Protein AF-A0A4P9WXR1-F1 (afdb_monomer_lite)

pLDDT: mean 88.18, std 14.34, range [40.38, 97.69]

Sequence (88 aa):
MSDIPERIQLTTAPFDARFPNCNQTKNCWQNYVDYHKCIDDKGEEYKPCQQFKKVFTTLCPMKWVEDWDEQRENGVFVPLMARKDSSH

Secondary structure (DSSP, 8-state):
------------PPP-TTS-SS--HHHHHHHHHHHHHHHHHH-TT-HHHHHHHHHHHHHS-HHHHHHHHHHHHTT--GGGS--S----

Radius of gyration: 16.56 Å; chains: 1; bounding box: 40×34×50 Å

Structure (mmCIF, N/CA/C/O backbone):
data_AF-A0A4P9WXR1-F1
#
_entry.id   AF-A0A4P9WXR1-F1
#
loop_
_atom_site.group_PDB
_atom_site.id
_atom_site.type_symbol
_atom_site.label_atom_id
_atom_site.label_alt_id
_atom_site.label_comp_id
_atom_site.label_asym_id
_atom_site.label_entity_id
_atom_site.label_seq_id
_atom_site.pdbx_PDB_ins_code
_atom_site.Cartn_x
_atom_site.Cartn_y
_atom_site.Cartn_z
_atom_site.occupancy
_atom_site.B_iso_or_equiv
_atom_site.auth_seq_id
_atom_site.auth_comp_id
_atom_site.auth_asym_id
_atom_site.auth_atom_id
_atom_site.pdbx_PDB_model_num
ATOM 1 N N . MET A 1 1 ? 7.008 19.196 37.676 1.00 47.81 1 MET A N 1
ATOM 2 C CA . MET A 1 1 ? 6.992 19.231 36.201 1.00 47.81 1 MET A CA 1
ATOM 3 C C . MET A 1 1 ? 7.981 18.178 35.750 1.00 47.81 1 MET A C 1
ATOM 5 O O . MET A 1 1 ? 9.174 18.369 35.926 1.00 47.81 1 MET A O 1
ATOM 9 N N . SER A 1 2 ? 7.488 17.002 35.383 1.00 52.03 2 SER A N 1
ATOM 10 C CA . SER A 1 2 ? 8.311 15.839 35.050 1.00 52.03 2 SER A CA 1
ATOM 11 C C . SER A 1 2 ? 8.236 15.611 33.545 1.00 52.03 2 SER A C 1
ATOM 13 O O . SER A 1 2 ? 7.418 14.821 33.085 1.00 52.03 2 SER A O 1
ATOM 15 N N . ASP A 1 3 ? 9.068 16.337 32.800 1.00 64.19 3 ASP A N 1
ATOM 16 C CA . ASP A 1 3 ? 9.291 16.119 31.371 1.00 64.19 3 ASP A CA 1
ATOM 17 C C . ASP A 1 3 ? 10.288 14.970 31.193 1.00 64.19 3 ASP A C 1
ATOM 19 O O . ASP A 1 3 ? 11.500 15.160 31.100 1.00 64.19 3 ASP A O 1
ATOM 23 N N . ILE A 1 4 ? 9.770 13.742 31.198 1.00 71.31 4 ILE A N 1
ATOM 24 C CA . ILE A 1 4 ? 10.471 12.608 30.595 1.00 71.31 4 ILE A CA 1
ATOM 25 C C . ILE A 1 4 ? 10.070 12.645 29.119 1.00 71.31 4 ILE A C 1
ATOM 27 O O . ILE A 1 4 ? 8.879 12.486 28.847 1.00 71.31 4 ILE A O 1
ATOM 31 N N . PRO A 1 5 ? 10.993 12.859 28.164 1.00 66.38 5 PRO A N 1
ATOM 32 C CA . PRO A 1 5 ? 10.643 12.766 26.756 1.00 66.38 5 PRO A CA 1
ATOM 33 C C . PRO A 1 5 ? 10.097 11.361 26.499 1.00 66.38 5 PRO A C 1
ATOM 35 O O . PRO A 1 5 ? 10.757 10.357 26.786 1.00 66.38 5 PRO A O 1
ATOM 38 N N . GLU A 1 6 ? 8.853 11.308 26.030 1.00 72.94 6 GLU A N 1
ATOM 39 C CA . GLU A 1 6 ? 8.173 10.094 25.599 1.00 72.94 6 GLU A CA 1
ATOM 40 C C . GLU A 1 6 ? 9.140 9.280 24.725 1.00 72.94 6 GLU A C 1
ATOM 42 O O . GLU A 1 6 ? 9.702 9.791 23.753 1.00 72.94 6 GLU A O 1
ATOM 47 N N . ARG A 1 7 ? 9.443 8.038 25.127 1.00 79.81 7 ARG A N 1
ATOM 48 C CA . ARG A 1 7 ? 10.426 7.211 24.413 1.00 79.81 7 ARG A CA 1
ATOM 49 C C . ARG A 1 7 ? 9.940 7.017 22.979 1.00 79.81 7 ARG A C 1
ATOM 51 O O . ARG A 1 7 ? 8.925 6.360 22.769 1.00 79.81 7 ARG A O 1
ATOM 58 N N . ILE A 1 8 ? 10.686 7.530 22.004 1.00 84.31 8 ILE A N 1
ATOM 59 C CA . ILE A 1 8 ? 10.398 7.322 20.582 1.00 84.31 8 ILE A CA 1
ATOM 60 C C . ILE A 1 8 ? 10.446 5.815 20.300 1.00 84.31 8 ILE A C 1
ATOM 62 O O . ILE A 1 8 ? 11.517 5.204 20.305 1.00 84.31 8 ILE A O 1
ATOM 66 N N . GLN A 1 9 ? 9.285 5.199 20.072 1.00 85.19 9 GLN A N 1
ATOM 67 C CA . GLN A 1 9 ? 9.206 3.789 19.711 1.00 85.19 9 GLN A CA 1
ATOM 68 C C . GLN A 1 9 ? 9.428 3.640 18.203 1.00 85.19 9 GLN A C 1
ATOM 70 O O . GLN A 1 9 ? 8.522 3.846 17.394 1.00 85.19 9 GLN A O 1
ATOM 75 N N . LEU A 1 10 ? 10.647 3.263 17.819 1.00 89.25 10 LEU A N 1
ATOM 76 C CA . LEU A 1 10 ? 10.983 2.968 16.428 1.00 89.25 10 LEU A CA 1
ATOM 77 C C . LEU A 1 10 ? 10.276 1.675 16.002 1.00 89.25 10 LEU A C 1
ATOM 79 O O . LEU A 1 10 ? 10.618 0.585 16.457 1.00 89.25 10 LEU A O 1
ATOM 83 N N . THR A 1 11 ? 9.266 1.798 15.143 1.00 90.75 11 THR A N 1
ATOM 84 C CA . THR A 1 11 ? 8.531 0.657 14.584 1.00 90.75 11 THR A CA 1
ATOM 85 C C . THR A 1 11 ? 8.463 0.763 13.065 1.00 90.75 11 THR A C 1
ATOM 87 O O . THR A 1 11 ? 8.407 1.859 12.519 1.00 90.75 11 THR A O 1
ATOM 90 N N . THR A 1 12 ? 8.460 -0.384 12.386 1.00 93.75 12 THR A N 1
ATOM 91 C CA . THR A 1 12 ? 8.405 -0.501 10.919 1.00 93.75 12 THR A CA 1
ATOM 92 C C . THR A 1 12 ? 7.393 -1.581 10.513 1.00 93.75 12 THR A C 1
ATOM 94 O O . THR A 1 12 ? 6.734 -2.167 11.380 1.00 93.75 12 THR A O 1
ATOM 97 N N . ALA A 1 13 ? 7.228 -1.825 9.213 1.00 94.12 13 ALA A N 1
ATOM 98 C CA . ALA A 1 13 ? 6.410 -2.918 8.699 1.00 94.12 13 ALA A CA 1
ATOM 99 C C . ALA A 1 13 ? 6.952 -4.282 9.191 1.00 94.12 13 ALA A C 1
ATOM 101 O O . ALA A 1 13 ? 8.160 -4.519 9.113 1.00 94.12 13 ALA A O 1
ATOM 102 N N . PRO A 1 14 ? 6.098 -5.181 9.715 1.00 94.75 14 PRO A N 1
ATOM 103 C CA . PRO A 1 14 ? 6.528 -6.512 10.131 1.00 94.75 14 PRO A CA 1
ATOM 104 C C . PRO A 1 14 ? 6.825 -7.405 8.918 1.00 94.75 14 PRO A C 1
ATOM 106 O O . PRO A 1 14 ? 6.401 -7.123 7.797 1.00 94.75 14 PRO A O 1
ATOM 109 N N . PHE A 1 15 ? 7.515 -8.522 9.154 1.00 95.62 15 PHE A N 1
ATOM 110 C CA . PHE A 1 15 ? 7.669 -9.570 8.146 1.00 95.62 15 PHE A CA 1
ATOM 111 C C . PHE A 1 15 ? 6.304 -10.170 7.778 1.00 95.62 15 PHE A C 1
ATOM 113 O O . PHE A 1 15 ? 5.561 -10.610 8.657 1.00 95.62 15 PHE A O 1
ATOM 120 N N . ASP A 1 16 ? 5.995 -10.215 6.481 1.00 96.25 16 ASP A N 1
ATOM 121 C CA . ASP A 1 16 ? 4.788 -10.845 5.947 1.00 96.25 16 ASP A CA 1
ATOM 122 C C . ASP A 1 16 ? 5.154 -12.159 5.243 1.00 96.25 16 ASP A C 1
ATOM 124 O O . ASP A 1 16 ? 5.784 -12.167 4.183 1.00 96.25 16 ASP A O 1
ATOM 128 N N . ALA A 1 17 ? 4.721 -13.283 5.819 1.00 96.25 17 ALA A N 1
ATOM 129 C CA . ALA A 1 17 ? 4.998 -14.620 5.297 1.00 96.25 17 ALA A CA 1
ATOM 130 C C . ALA A 1 17 ? 4.387 -14.881 3.904 1.00 96.25 17 ALA A C 1
ATOM 132 O O . ALA A 1 17 ? 4.817 -15.811 3.223 1.00 96.25 17 ALA A O 1
ATOM 133 N N . ARG A 1 18 ? 3.421 -14.066 3.452 1.00 96.06 18 ARG A N 1
ATOM 134 C CA . ARG A 1 18 ? 2.871 -14.124 2.084 1.00 96.06 18 ARG A CA 1
ATOM 135 C C . ARG A 1 18 ? 3.868 -13.618 1.038 1.00 96.06 18 ARG A C 1
ATOM 137 O O . ARG A 1 18 ? 3.769 -13.988 -0.131 1.00 96.06 18 ARG A O 1
ATOM 144 N N . PHE A 1 19 ? 4.832 -12.793 1.453 1.00 96.75 19 PHE A N 1
ATOM 145 C CA . PHE A 1 19 ? 5.839 -12.171 0.595 1.00 96.75 19 PHE A CA 1
ATOM 146 C C . PHE A 1 19 ? 7.262 -12.438 1.129 1.00 96.75 19 PHE A C 1
ATOM 148 O O . PHE A 1 19 ? 7.965 -11.499 1.501 1.00 96.75 19 PHE A O 1
ATOM 155 N N . PRO A 1 20 ? 7.727 -13.704 1.162 1.00 96.81 20 PRO A N 1
ATOM 156 C CA . PRO A 1 20 ? 8.990 -14.068 1.817 1.00 96.81 20 PRO A CA 1
ATOM 157 C C . PRO A 1 20 ? 10.244 -13.715 1.000 1.00 96.81 20 PRO A C 1
ATOM 159 O O . PRO A 1 20 ? 11.354 -13.733 1.524 1.00 96.81 20 PRO A O 1
ATOM 162 N N . ASN A 1 21 ? 10.087 -13.425 -0.292 1.00 96.81 21 ASN A N 1
ATOM 163 C CA . ASN A 1 21 ? 11.197 -13.201 -1.216 1.00 96.81 21 ASN A CA 1
ATOM 164 C C . ASN A 1 21 ? 11.671 -11.740 -1.197 1.00 96.81 21 ASN A C 1
ATOM 166 O O . ASN A 1 21 ? 10.925 -10.838 -0.828 1.00 96.81 21 ASN A O 1
ATOM 170 N N . CYS A 1 22 ? 12.881 -11.473 -1.699 1.00 96.81 22 CYS A N 1
ATOM 171 C CA . CYS A 1 22 ? 13.441 -10.114 -1.749 1.00 96.81 22 CYS A CA 1
ATOM 172 C C . CYS A 1 22 ? 12.574 -9.109 -2.529 1.00 96.81 22 CYS A C 1
ATOM 174 O O . CYS A 1 22 ? 12.596 -7.917 -2.239 1.00 96.81 22 CYS A O 1
ATOM 176 N N . ASN A 1 23 ? 11.805 -9.568 -3.522 1.00 96.75 23 ASN A N 1
ATOM 177 C CA . ASN A 1 23 ? 10.898 -8.700 -4.265 1.00 96.75 23 ASN A CA 1
ATOM 178 C C . ASN A 1 23 ? 9.639 -8.379 -3.435 1.00 96.75 23 ASN A C 1
ATOM 180 O O . ASN A 1 23 ? 8.708 -9.182 -3.367 1.00 96.75 23 ASN A O 1
ATOM 184 N N . GLN A 1 24 ? 9.612 -7.176 -2.855 1.00 96.75 24 GLN A N 1
ATOM 185 C CA . GLN A 1 24 ? 8.518 -6.664 -2.020 1.00 96.75 24 GLN A CA 1
ATOM 186 C C . GLN A 1 24 ? 7.491 -5.810 -2.786 1.00 96.75 24 GLN A C 1
ATOM 188 O O . GLN A 1 24 ? 6.565 -5.274 -2.178 1.00 96.75 24 GLN A O 1
ATOM 193 N N . THR A 1 25 ? 7.582 -5.709 -4.119 1.00 96.69 25 THR A N 1
ATOM 194 C CA . THR A 1 25 ? 6.647 -4.914 -4.938 1.00 96.69 25 THR A CA 1
ATOM 195 C C . THR A 1 25 ? 5.191 -5.325 -4.717 1.00 96.69 25 THR A C 1
ATOM 197 O O . THR A 1 25 ? 4.331 -4.465 -4.545 1.00 96.69 25 THR A O 1
ATOM 200 N N . LYS A 1 26 ? 4.911 -6.635 -4.647 1.00 96.38 26 LYS A N 1
ATOM 201 C CA . LYS A 1 26 ? 3.555 -7.134 -4.363 1.00 96.38 26 LYS A CA 1
ATOM 202 C C . LYS A 1 26 ? 3.095 -6.837 -2.935 1.00 96.38 26 LYS A C 1
ATOM 204 O O . LYS A 1 26 ? 1.914 -6.585 -2.748 1.00 96.38 26 LYS A O 1
ATOM 209 N N . ASN A 1 27 ? 4.005 -6.837 -1.958 1.00 97.44 27 ASN A N 1
ATOM 210 C CA . ASN A 1 27 ? 3.680 -6.494 -0.573 1.00 97.44 27 ASN A CA 1
ATOM 211 C C . ASN A 1 27 ? 3.223 -5.031 -0.476 1.00 97.44 27 ASN A C 1
ATOM 213 O O . ASN A 1 27 ? 2.137 -4.748 0.024 1.00 97.44 27 ASN A O 1
ATOM 217 N N . CYS A 1 28 ? 4.009 -4.117 -1.052 1.00 97.69 28 CYS A N 1
ATOM 218 C CA . CYS A 1 28 ? 3.655 -2.703 -1.162 1.00 97.69 28 CYS A CA 1
ATOM 219 C C . CYS A 1 28 ? 2.290 -2.513 -1.851 1.00 97.69 28 CYS A C 1
ATOM 221 O O . CYS A 1 28 ? 1.369 -1.954 -1.256 1.00 97.69 28 CYS A O 1
ATOM 223 N N . TRP A 1 29 ? 2.138 -3.036 -3.072 1.00 97.25 29 TRP A N 1
ATOM 224 C CA . TRP A 1 29 ? 0.922 -2.847 -3.863 1.00 97.25 29 TRP A CA 1
ATOM 225 C C . TRP A 1 29 ? -0.325 -3.439 -3.189 1.00 97.25 29 TRP A C 1
ATOM 227 O O . TRP A 1 29 ? -1.366 -2.787 -3.144 1.00 97.25 29 TRP A O 1
ATOM 237 N N . GLN A 1 30 ? -0.226 -4.639 -2.607 1.00 96.69 30 GLN A N 1
ATOM 238 C CA . GLN A 1 30 ? -1.365 -5.277 -1.944 1.00 96.69 30 GLN A CA 1
ATOM 239 C C . GLN A 1 30 ? -1.821 -4.481 -0.716 1.00 96.69 30 GLN A C 1
ATOM 241 O O . GLN A 1 30 ? -3.018 -4.289 -0.545 1.00 96.69 30 GLN A O 1
ATOM 246 N N . ASN A 1 31 ? -0.898 -3.965 0.106 1.00 97.44 31 ASN A N 1
ATOM 247 C CA . ASN A 1 31 ? -1.270 -3.156 1.274 1.00 97.44 31 ASN A CA 1
ATOM 248 C C . ASN A 1 31 ? -1.907 -1.815 0.882 1.00 97.44 31 ASN A C 1
ATOM 250 O O . ASN A 1 31 ? -2.783 -1.333 1.596 1.00 97.44 31 ASN A O 1
ATOM 254 N N . TYR A 1 32 ? -1.504 -1.224 -0.247 1.00 97.31 32 TYR A N 1
ATOM 255 C CA . TYR A 1 32 ? -2.159 -0.030 -0.781 1.00 97.31 32 TYR A CA 1
ATOM 256 C C . TYR A 1 32 ? -3.616 -0.321 -1.177 1.00 97.31 32 TYR A C 1
ATOM 258 O O . TYR A 1 32 ? -4.536 0.363 -0.731 1.00 97.31 32 TYR A O 1
ATOM 266 N N . VAL A 1 33 ? -3.842 -1.390 -1.949 1.00 96.38 33 VAL A N 1
ATOM 267 C CA . VAL A 1 33 ? -5.194 -1.818 -2.351 1.00 96.38 33 VAL A CA 1
ATOM 268 C C . VAL A 1 33 ? -6.043 -2.193 -1.132 1.00 96.38 33 VAL A C 1
ATOM 270 O O . VAL A 1 33 ? -7.190 -1.762 -1.032 1.00 96.38 33 VAL A O 1
ATOM 273 N N . ASP A 1 34 ? -5.484 -2.951 -0.186 1.00 95.31 34 ASP A N 1
ATOM 274 C CA . ASP A 1 34 ? -6.186 -3.395 1.022 1.00 95.31 34 ASP A CA 1
ATOM 275 C C . ASP A 1 34 ? -6.586 -2.211 1.910 1.00 95.31 34 ASP A C 1
ATOM 277 O O . ASP A 1 34 ? -7.691 -2.210 2.447 1.00 95.31 34 ASP A O 1
ATOM 281 N N . TYR A 1 35 ? -5.737 -1.181 2.039 1.00 95.94 35 TYR A N 1
ATOM 282 C CA . TYR A 1 35 ? -6.083 0.035 2.778 1.00 95.94 35 TYR A CA 1
ATOM 283 C C . TYR A 1 35 ? -7.308 0.722 2.178 1.00 95.94 35 TYR A C 1
ATOM 285 O O . TYR A 1 35 ? -8.274 0.976 2.896 1.00 95.94 35 TYR A O 1
ATOM 293 N N . HIS A 1 36 ? -7.281 0.988 0.872 1.00 94.75 36 HIS A N 1
ATOM 294 C CA . HIS A 1 36 ? -8.361 1.712 0.209 1.00 94.75 36 HIS A CA 1
ATOM 295 C C . HIS A 1 36 ? -9.664 0.911 0.170 1.00 94.75 36 HIS A C 1
ATOM 297 O O . HIS A 1 36 ? -10.722 1.438 0.485 1.00 94.75 36 HIS A O 1
ATOM 303 N N . LYS A 1 37 ? -9.585 -0.400 -0.065 1.00 93.12 37 LYS A N 1
ATOM 304 C CA . LYS A 1 37 ? -10.754 -1.271 0.064 1.00 93.12 37 LYS A CA 1
ATOM 305 C C . LYS A 1 37 ? -11.317 -1.279 1.493 1.00 93.12 37 LYS A C 1
ATOM 307 O O . LYS A 1 37 ? -12.526 -1.276 1.690 1.00 93.12 37 LYS A O 1
ATOM 312 N N . CYS A 1 38 ? -10.444 -1.292 2.500 1.00 94.25 38 CYS A N 1
ATOM 313 C CA . CYS A 1 38 ? -10.843 -1.315 3.905 1.00 94.25 38 CYS A CA 1
ATOM 314 C C . CYS A 1 38 ? -11.568 -0.028 4.321 1.00 94.25 38 CYS A C 1
ATOM 316 O O . CYS A 1 38 ? -12.586 -0.115 5.007 1.00 94.25 38 CYS A O 1
ATOM 318 N N . ILE A 1 39 ? -11.088 1.147 3.898 1.00 94.25 39 ILE A N 1
ATOM 319 C CA . ILE A 1 39 ? -11.767 2.419 4.194 1.00 94.25 39 ILE A CA 1
ATOM 320 C C . ILE A 1 39 ? -13.099 2.544 3.446 1.00 94.25 39 ILE A C 1
ATOM 322 O O . ILE A 1 39 ? -14.047 3.061 4.029 1.00 94.25 39 ILE A O 1
ATOM 326 N N . ASP A 1 40 ? -13.204 2.005 2.227 1.00 89.94 40 ASP A N 1
A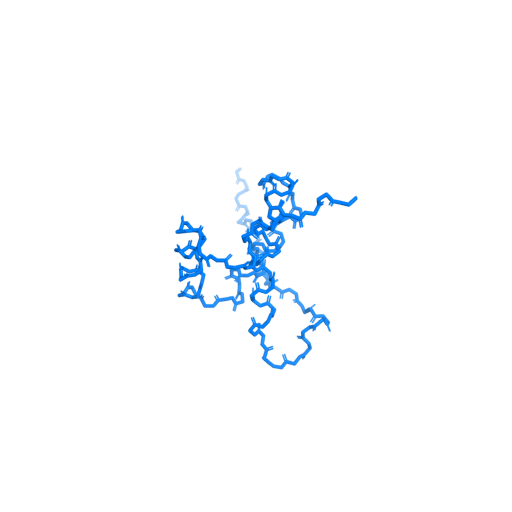TOM 327 C CA . ASP A 1 40 ? -14.458 1.995 1.466 1.00 89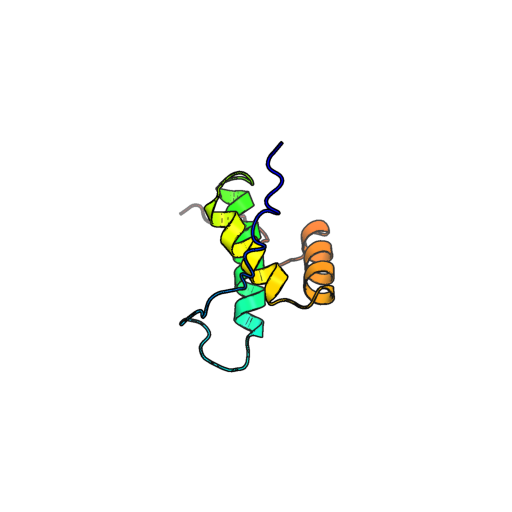.94 40 ASP A CA 1
ATOM 328 C C . ASP A 1 40 ? -15.512 1.092 2.138 1.00 89.94 40 ASP A C 1
ATOM 330 O O . ASP A 1 40 ? -16.676 1.470 2.262 1.00 89.94 40 ASP A O 1
ATOM 334 N N . ASP A 1 41 ? -15.104 -0.084 2.635 1.00 90.25 41 ASP A N 1
ATOM 335 C CA . ASP A 1 41 ? -16.006 -1.066 3.254 1.00 90.25 41 ASP A CA 1
ATOM 336 C C . ASP A 1 41 ? -16.349 -0.757 4.728 1.00 90.25 41 ASP A C 1
ATOM 338 O O . ASP A 1 41 ? -17.424 -1.128 5.213 1.00 90.25 41 ASP A O 1
ATOM 342 N N . LYS A 1 42 ? -15.407 -0.185 5.495 1.00 90.19 42 LYS A N 1
ATOM 343 C CA . LYS A 1 42 ? -15.493 -0.049 6.967 1.00 90.19 42 LYS A CA 1
ATOM 344 C C . LYS A 1 42 ? -15.407 1.388 7.480 1.00 90.19 42 LYS A C 1
ATOM 346 O O . LYS A 1 42 ? -15.746 1.611 8.642 1.00 90.19 42 LYS A O 1
ATOM 351 N N . GLY A 1 43 ? -14.975 2.335 6.653 1.00 88.25 43 GLY A N 1
ATOM 352 C CA . GLY A 1 43 ? -14.700 3.715 7.047 1.00 88.25 43 GLY A CA 1
ATOM 353 C C . GLY A 1 43 ? -13.286 3.932 7.601 1.00 88.25 43 GLY A C 1
ATOM 354 O O . GLY A 1 43 ? -12.602 3.008 8.046 1.00 88.25 43 GLY A O 1
ATOM 355 N N . GLU A 1 44 ? -12.848 5.191 7.595 1.00 84.25 44 GLU A N 1
ATOM 356 C CA . GLU A 1 44 ? -11.478 5.597 7.953 1.00 84.25 44 GLU A CA 1
ATOM 357 C C . GLU A 1 44 ? -11.116 5.370 9.433 1.00 84.25 44 GLU A C 1
ATOM 359 O O . GLU A 1 44 ? -9.946 5.175 9.771 1.00 84.25 44 GLU A O 1
ATOM 364 N N . GLU A 1 45 ? -12.108 5.355 10.329 1.00 86.00 45 GLU A N 1
ATOM 365 C CA . GLU A 1 45 ? -11.893 5.177 11.773 1.00 86.00 45 GLU A CA 1
ATOM 366 C C . GLU A 1 45 ? -11.634 3.716 12.178 1.00 86.00 45 GLU A C 1
ATOM 368 O O . GLU A 1 45 ? -11.281 3.428 13.329 1.00 86.00 45 GLU A O 1
ATOM 373 N N .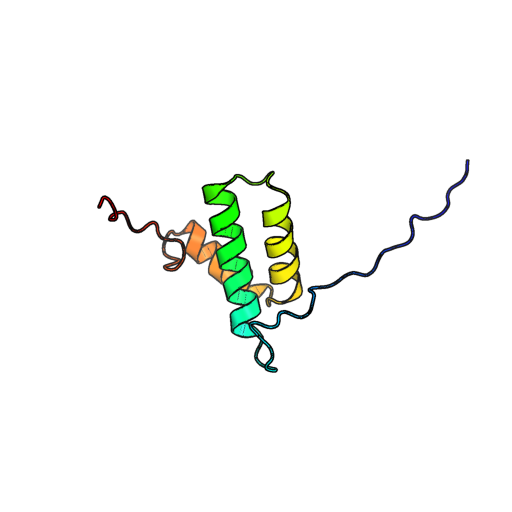 TYR A 1 46 ? -11.778 2.765 11.248 1.00 89.94 46 TYR A N 1
ATOM 374 C CA . TYR A 1 46 ? -11.541 1.359 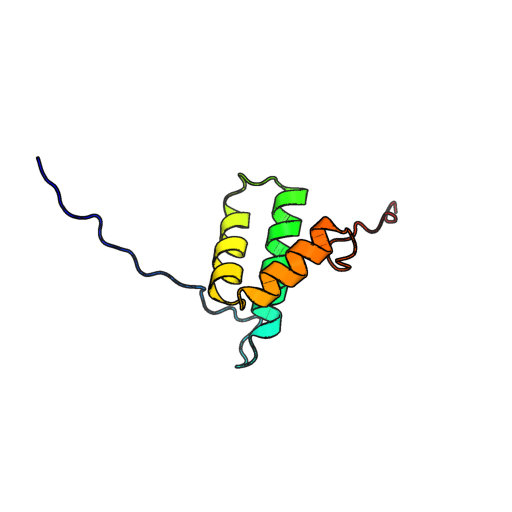11.540 1.00 89.94 46 TYR A CA 1
ATOM 375 C C . TYR A 1 46 ? -10.044 1.105 11.761 1.00 89.94 46 TYR A C 1
ATOM 377 O O . TYR A 1 46 ? -9.249 1.001 10.825 1.00 89.94 46 TYR A O 1
ATOM 385 N N . LYS A 1 47 ? -9.653 0.983 13.039 1.00 88.94 47 LYS A N 1
ATOM 386 C CA . LYS A 1 47 ? -8.254 0.814 13.480 1.00 88.94 47 LYS A CA 1
ATOM 387 C C . LYS A 1 47 ? -7.461 -0.230 12.677 1.00 88.94 47 LYS A C 1
ATOM 389 O O . LYS A 1 47 ? -6.308 0.052 12.361 1.00 88.94 47 LYS A O 1
ATOM 394 N N . PRO A 1 48 ? -8.021 -1.395 12.292 1.00 90.88 48 PRO A N 1
ATOM 395 C CA . PRO A 1 48 ? -7.288 -2.352 11.466 1.00 90.88 48 PRO A CA 1
ATOM 396 C C . PRO A 1 48 ? -6.884 -1.830 10.080 1.00 90.88 48 PRO A C 1
ATOM 398 O O . PRO A 1 48 ? -5.821 -2.217 9.603 1.00 90.88 48 PRO A O 1
ATOM 401 N N . CYS A 1 49 ? -7.634 -0.908 9.458 1.00 93.31 49 CYS A N 1
ATOM 402 C CA . CYS A 1 49 ? -7.214 -0.304 8.186 1.00 93.31 49 CYS A CA 1
ATOM 403 C C . CYS A 1 49 ? -5.904 0.488 8.345 1.00 93.31 49 CYS A C 1
ATOM 405 O O . CYS A 1 49 ? -5.071 0.513 7.440 1.00 93.31 49 CYS A O 1
ATOM 407 N N . GLN A 1 50 ? -5.669 1.093 9.515 1.00 92.88 50 GLN A N 1
ATOM 408 C CA . GLN A 1 50 ? -4.452 1.870 9.780 1.00 92.88 50 GLN A CA 1
ATOM 409 C C . GLN A 1 50 ? -3.183 1.011 9.724 1.00 92.88 50 GLN A C 1
ATOM 411 O O . GLN A 1 50 ? -2.109 1.526 9.411 1.00 92.88 50 GLN A O 1
ATOM 416 N N . GLN A 1 51 ? -3.297 -0.300 9.967 1.00 93.25 51 GLN A N 1
ATOM 417 C CA . GLN A 1 51 ? -2.178 -1.223 9.805 1.00 93.25 51 GLN A CA 1
ATOM 418 C C . GLN A 1 51 ? -1.727 -1.284 8.341 1.00 93.25 51 GLN A C 1
ATOM 420 O O . GLN A 1 51 ? -0.532 -1.169 8.077 1.00 93.25 51 GLN A O 1
ATOM 425 N N . PHE A 1 52 ? -2.660 -1.396 7.391 1.00 95.44 52 PHE A N 1
ATOM 426 C CA . PHE A 1 52 ? -2.338 -1.378 5.960 1.00 95.44 52 PHE A CA 1
ATOM 427 C C . PHE A 1 52 ? -1.724 -0.041 5.552 1.00 95.44 52 PHE A C 1
ATOM 429 O O . PHE A 1 52 ? -0.704 -0.029 4.862 1.00 95.44 52 PHE A O 1
ATOM 436 N N . LYS A 1 53 ? -2.265 1.069 6.083 1.00 95.31 53 LYS A N 1
ATOM 437 C CA . LYS A 1 53 ? -1.703 2.412 5.886 1.00 95.31 53 LYS A CA 1
ATOM 438 C C . LYS A 1 53 ? -0.240 2.482 6.283 1.00 95.31 53 LYS A C 1
ATOM 440 O O . LYS A 1 53 ? 0.597 2.873 5.481 1.00 95.31 53 LYS A O 1
ATOM 445 N N . LYS A 1 54 ? 0.070 2.043 7.503 1.00 95.00 54 LYS A N 1
ATOM 446 C CA . LYS A 1 54 ? 1.437 2.011 8.026 1.00 95.00 54 LYS A CA 1
ATOM 447 C C . LYS A 1 54 ? 2.367 1.169 7.154 1.00 95.00 54 LYS A C 1
ATOM 449 O O . LYS A 1 54 ? 3.517 1.545 6.945 1.00 95.00 54 LYS A O 1
ATOM 454 N N . VAL A 1 55 ? 1.903 0.016 6.676 1.00 96.19 55 VAL A N 1
ATOM 455 C CA . VAL A 1 55 ? 2.740 -0.898 5.892 1.00 96.19 55 VAL A CA 1
ATOM 456 C C . VAL A 1 55 ? 3.045 -0.323 4.511 1.00 96.19 55 VAL A C 1
ATOM 458 O O . VAL A 1 55 ? 4.220 -0.263 4.148 1.00 96.19 55 VAL A O 1
ATOM 461 N N . PHE A 1 56 ? 2.044 0.142 3.752 1.00 96.62 56 PHE A N 1
ATOM 462 C CA . PHE A 1 56 ? 2.315 0.660 2.406 1.00 96.62 56 PHE A CA 1
ATOM 463 C C . PHE A 1 56 ? 3.117 1.967 2.449 1.00 96.62 56 PHE A C 1
ATOM 465 O O . PHE A 1 56 ? 4.009 2.133 1.625 1.00 96.62 56 PHE A O 1
ATOM 472 N N . THR A 1 57 ? 2.905 2.852 3.434 1.00 95.75 57 THR A N 1
ATOM 473 C CA . THR A 1 57 ? 3.724 4.075 3.562 1.00 95.75 57 THR A CA 1
ATOM 474 C C . THR A 1 57 ? 5.177 3.779 3.927 1.00 95.75 57 THR A C 1
ATOM 476 O O . THR A 1 57 ? 6.057 4.581 3.630 1.00 95.75 57 THR A O 1
ATOM 479 N N . THR A 1 58 ? 5.442 2.630 4.554 1.00 95.62 58 THR A N 1
ATOM 480 C CA . THR A 1 58 ? 6.803 2.202 4.903 1.00 95.62 58 THR A CA 1
ATOM 481 C C . THR A 1 58 ? 7.507 1.499 3.740 1.00 95.62 58 THR A C 1
ATOM 483 O O . THR A 1 58 ? 8.716 1.643 3.576 1.00 95.62 58 THR A O 1
ATOM 486 N N . LEU A 1 59 ? 6.778 0.700 2.953 1.00 96.12 59 LEU A N 1
ATOM 487 C CA . LEU A 1 59 ? 7.361 -0.155 1.911 1.00 96.12 59 LEU A CA 1
ATOM 488 C C . LEU A 1 59 ? 7.367 0.477 0.516 1.00 96.12 59 LEU A C 1
ATOM 490 O O . LEU A 1 59 ? 8.232 0.145 -0.295 1.00 96.12 59 LEU A O 1
ATOM 494 N N . CYS A 1 60 ? 6.382 1.316 0.198 1.00 97.50 60 CYS A N 1
ATOM 495 C CA . CYS A 1 60 ? 6.191 1.826 -1.152 1.00 97.50 60 CYS A CA 1
ATOM 496 C C . CYS A 1 60 ? 7.057 3.059 -1.437 1.00 97.50 60 CYS A C 1
ATOM 498 O O . CYS A 1 60 ? 7.134 3.965 -0.605 1.00 97.50 60 CYS A O 1
ATOM 500 N N . PRO A 1 61 ? 7.644 3.167 -2.642 1.00 97.69 61 PRO A N 1
ATOM 501 C CA . PRO A 1 61 ? 8.174 4.435 -3.125 1.00 97.69 61 PRO A CA 1
ATOM 502 C C . PRO A 1 61 ? 7.059 5.489 -3.195 1.00 97.69 61 PRO A C 1
ATOM 504 O O . PRO A 1 61 ? 5.992 5.203 -3.736 1.00 97.69 61 PRO A O 1
ATOM 507 N N . MET A 1 62 ? 7.320 6.714 -2.723 1.00 96.25 62 MET A N 1
ATOM 508 C CA . MET A 1 62 ? 6.316 7.796 -2.721 1.00 96.25 62 MET A CA 1
ATOM 509 C C . MET A 1 62 ? 5.728 8.049 -4.112 1.00 96.25 62 MET A C 1
ATOM 511 O O . MET A 1 62 ? 4.514 8.107 -4.256 1.00 96.25 62 MET A O 1
ATOM 515 N N . LYS A 1 63 ? 6.577 8.051 -5.148 1.00 97.62 63 LYS A N 1
ATOM 516 C CA . LYS A 1 63 ? 6.143 8.224 -6.538 1.00 97.62 63 LYS A CA 1
ATOM 517 C C . LYS A 1 63 ? 5.073 7.216 -6.971 1.00 97.62 63 LYS A C 1
ATOM 519 O O . LYS A 1 63 ? 4.167 7.570 -7.707 1.00 97.62 63 LYS A O 1
ATOM 524 N N . TRP A 1 64 ? 5.170 5.958 -6.537 1.00 96.81 64 TRP A N 1
ATOM 525 C CA . TRP A 1 64 ? 4.163 4.955 -6.897 1.00 96.81 64 TRP A CA 1
ATOM 526 C C . TRP A 1 64 ? 2.823 5.244 -6.235 1.00 96.81 64 TRP A C 1
ATOM 528 O O . TRP A 1 64 ? 1.792 5.095 -6.876 1.00 96.81 64 TRP A O 1
ATOM 538 N N . VAL A 1 65 ? 2.852 5.664 -4.969 1.00 97.25 65 VAL A N 1
ATOM 539 C CA . VAL A 1 65 ? 1.647 6.034 -4.222 1.00 97.25 65 VAL A CA 1
ATOM 540 C C . VAL A 1 65 ? 0.973 7.237 -4.879 1.00 97.25 65 VAL A C 1
ATOM 542 O O . VAL A 1 65 ? -0.218 7.165 -5.145 1.00 97.25 65 VAL A O 1
ATOM 545 N N . GLU A 1 66 ? 1.736 8.275 -5.227 1.00 97.38 66 GLU A N 1
ATOM 546 C CA . GLU A 1 66 ? 1.238 9.458 -5.944 1.00 97.38 66 GLU A CA 1
ATOM 547 C C . GLU A 1 66 ? 0.621 9.090 -7.302 1.00 97.38 66 GLU A C 1
ATOM 549 O O . GLU A 1 66 ? -0.521 9.451 -7.581 1.00 97.38 66 GLU A O 1
ATOM 554 N N . ASP A 1 67 ? 1.339 8.310 -8.121 1.00 96.94 67 ASP A N 1
ATOM 555 C CA . ASP A 1 67 ? 0.860 7.885 -9.441 1.00 96.94 67 ASP A CA 1
ATOM 556 C C . ASP A 1 67 ? -0.429 7.026 -9.317 1.00 96.94 67 ASP A C 1
ATOM 558 O O . ASP A 1 67 ? -1.310 7.082 -10.179 1.00 96.94 67 ASP A O 1
ATOM 562 N N . TRP A 1 68 ? -0.563 6.204 -8.265 1.00 96.69 68 TRP A N 1
ATOM 563 C CA . TRP A 1 68 ? -1.782 5.425 -8.005 1.00 96.69 68 TRP A CA 1
ATOM 564 C C . TRP A 1 68 ? -2.919 6.274 -7.437 1.00 96.69 68 TRP A C 1
ATOM 566 O O . TRP A 1 68 ? -4.072 6.039 -7.798 1.00 96.69 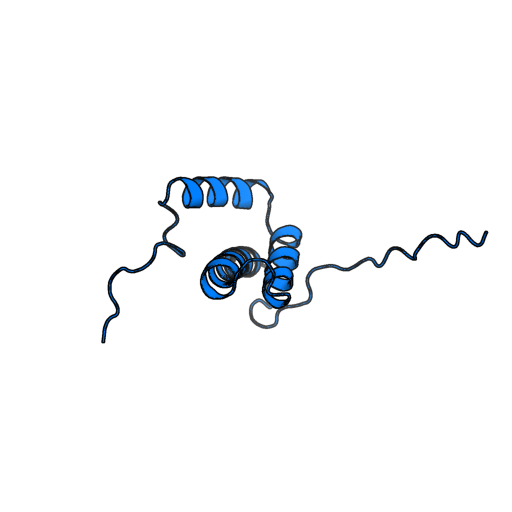68 TRP A O 1
ATOM 576 N N . ASP A 1 69 ? -2.619 7.256 -6.588 1.00 96.06 69 ASP A N 1
ATOM 577 C CA . ASP A 1 69 ? -3.604 8.186 -6.038 1.00 96.06 69 ASP A CA 1
ATOM 578 C C . ASP A 1 69 ? -4.249 8.999 -7.164 1.00 96.06 69 ASP A C 1
ATOM 580 O O . ASP A 1 69 ? -5.475 9.022 -7.258 1.00 96.06 69 ASP A O 1
ATOM 584 N N . GLU A 1 70 ? -3.452 9.521 -8.100 1.00 96.75 70 GLU A N 1
ATOM 585 C CA . GLU A 1 70 ? -3.955 10.188 -9.307 1.00 96.75 70 GLU A CA 1
ATOM 586 C C . GLU A 1 70 ? -4.854 9.253 -10.136 1.00 96.75 70 GLU A C 1
ATOM 588 O O . GLU A 1 70 ? -5.936 9.637 -10.586 1.00 96.75 70 GLU A O 1
ATOM 593 N N . GLN A 1 71 ? -4.458 7.988 -10.318 1.00 95.19 71 GLN A N 1
ATOM 594 C CA . GLN A 1 71 ? -5.288 7.007 -11.027 1.00 95.19 71 GLN A CA 1
ATOM 595 C C . GLN A 1 71 ? -6.607 6.714 -10.299 1.00 95.19 71 GLN A C 1
ATOM 597 O O . GLN A 1 71 ? -7.625 6.481 -10.956 1.00 95.19 71 GLN A O 1
ATOM 602 N N . ARG A 1 72 ? -6.610 6.692 -8.960 1.00 94.31 72 ARG A N 1
ATOM 603 C CA . ARG A 1 72 ? -7.826 6.490 -8.157 1.00 94.31 72 ARG A CA 1
ATOM 604 C C . ARG A 1 72 ? -8.746 7.701 -8.239 1.00 94.31 72 ARG A C 1
ATOM 606 O O . ARG A 1 72 ? -9.939 7.512 -8.455 1.00 94.31 72 ARG A O 1
ATOM 613 N N . GLU A 1 73 ? -8.207 8.912 -8.125 1.00 93.00 73 GLU A N 1
ATOM 614 C CA . GLU A 1 73 ? -8.960 10.167 -8.247 1.00 93.00 73 GLU A CA 1
ATOM 615 C C . GLU A 1 73 ? -9.576 10.331 -9.643 1.00 93.00 73 GLU A C 1
ATOM 617 O O . GLU A 1 73 ? -10.741 10.702 -9.770 1.00 93.00 73 GLU A O 1
ATOM 622 N N . ASN A 1 74 ? -8.841 9.943 -10.688 1.00 94.19 74 ASN A N 1
ATOM 623 C CA . ASN A 1 74 ? -9.338 9.901 -12.064 1.00 94.19 74 ASN A CA 1
ATOM 624 C C . ASN A 1 74 ? -10.301 8.730 -12.336 1.00 94.19 74 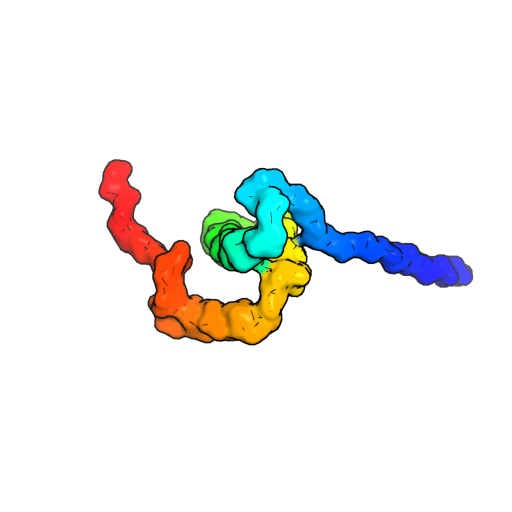ASN A C 1
ATOM 626 O O . ASN A 1 74 ? -10.848 8.619 -13.435 1.00 94.19 74 ASN A O 1
ATOM 630 N N . GLY A 1 75 ? -10.496 7.824 -11.372 1.00 90.62 75 GLY A N 1
ATOM 631 C CA . GLY A 1 75 ? -11.371 6.664 -11.517 1.00 90.62 75 GLY A CA 1
ATOM 632 C C . GLY A 1 75 ? -10.890 5.644 -12.551 1.00 90.62 75 GLY A C 1
ATOM 633 O O . GLY A 1 75 ? -11.710 4.925 -13.108 1.00 90.62 75 GLY A O 1
ATOM 634 N N . VAL A 1 76 ? -9.585 5.570 -12.828 1.00 93.38 76 VAL A N 1
ATOM 635 C CA . VAL A 1 76 ? -8.979 4.620 -13.786 1.00 93.38 76 VAL A CA 1
ATOM 636 C C . VAL A 1 76 ? -8.193 3.493 -13.102 1.00 93.38 76 VAL A C 1
ATOM 638 O O . VAL A 1 76 ? -7.674 2.595 -13.766 1.00 93.38 76 VAL A O 1
ATOM 641 N N . PHE A 1 77 ? -8.103 3.509 -11.768 1.00 92.88 77 PHE A N 1
ATOM 642 C CA . PHE A 1 77 ? -7.367 2.510 -10.994 1.00 92.88 77 PHE A CA 1
ATOM 643 C C . PHE A 1 77 ? -8.120 1.175 -10.894 1.00 92.88 77 PHE A C 1
ATOM 645 O O . PHE A 1 77 ? -8.877 0.926 -9.951 1.00 92.88 77 PHE A O 1
ATOM 652 N N . VAL A 1 78 ? -7.872 0.286 -11.862 1.00 89.62 78 VAL A N 1
ATOM 653 C CA . VAL A 1 78 ? -8.585 -0.994 -12.051 1.00 89.62 78 VAL A CA 1
ATOM 654 C C . VAL A 1 78 ? -8.797 -1.860 -10.796 1.00 89.62 78 VAL A C 1
ATOM 656 O O . VAL A 1 78 ? -9.878 -2.437 -10.688 1.00 89.62 78 VAL A O 1
ATOM 659 N N . PRO A 1 79 ? -7.865 -1.967 -9.824 1.00 88.56 79 PRO A N 1
ATOM 660 C CA . PRO A 1 79 ? -8.051 -2.845 -8.664 1.00 88.56 79 PRO A CA 1
ATOM 661 C C . PRO A 1 79 ? -9.154 -2.399 -7.695 1.00 88.56 79 PRO A C 1
ATOM 663 O O . PRO A 1 79 ? -9.649 -3.227 -6.934 1.00 88.56 79 PRO A O 1
ATOM 666 N N . LEU A 1 80 ? -9.524 -1.113 -7.710 1.00 85.25 80 LEU A N 1
ATOM 667 C CA . LEU A 1 80 ? -10.559 -0.535 -6.840 1.00 85.25 80 LEU A CA 1
ATOM 668 C C . LEU A 1 80 ? -11.771 -0.027 -7.625 1.00 85.25 80 LEU A C 1
ATOM 670 O O . LEU A 1 80 ? -12.715 0.493 -7.037 1.00 85.25 80 LEU A O 1
ATOM 674 N N . MET A 1 81 ? -11.787 -0.199 -8.950 1.00 80.25 81 MET A N 1
ATOM 675 C CA . MET A 1 81 ? -12.998 0.056 -9.720 1.00 80.25 81 MET A CA 1
ATOM 676 C C . MET A 1 81 ? -14.060 -0.952 -9.280 1.00 80.25 81 MET A C 1
ATOM 678 O O . MET A 1 81 ? -13.898 -2.162 -9.459 1.00 80.25 81 MET A O 1
ATOM 682 N N . ALA A 1 82 ? -15.148 -0.455 -8.689 1.00 67.25 82 ALA A N 1
ATOM 683 C CA . ALA A 1 82 ? -16.289 -1.281 -8.332 1.00 67.25 82 ALA A CA 1
ATOM 684 C C . ALA A 1 82 ? -16.752 -2.050 -9.577 1.00 67.25 82 ALA A C 1
ATOM 686 O O . ALA A 1 82 ? -17.234 -1.457 -10.547 1.00 67.25 82 ALA A O 1
ATOM 687 N N . ARG A 1 83 ? -16.621 -3.383 -9.562 1.00 56.81 83 ARG A N 1
ATOM 688 C CA . ARG A 1 83 ? -17.365 -4.227 -10.499 1.00 56.81 83 ARG A CA 1
ATOM 689 C C . ARG A 1 83 ? -18.836 -3.980 -10.190 1.00 56.81 83 ARG A C 1
ATOM 691 O O . ARG A 1 83 ? -19.320 -4.431 -9.158 1.00 56.81 83 ARG A O 1
ATOM 698 N N . LYS A 1 84 ? -19.531 -3.243 -11.057 1.00 49.62 84 LYS A N 1
ATOM 699 C CA . LYS A 1 84 ? -20.973 -2.983 -10.921 1.00 49.62 84 LYS A CA 1
ATOM 700 C C . LYS A 1 84 ? -21.825 -4.261 -10.962 1.00 49.62 84 LYS A C 1
ATOM 702 O O . LYS A 1 84 ? -23.005 -4.190 -10.649 1.00 49.62 84 LYS A O 1
ATOM 707 N N . ASP A 1 85 ? -21.228 -5.420 -11.239 1.00 52.00 85 ASP A N 1
ATOM 708 C CA . ASP A 1 85 ? -21.946 -6.671 -11.434 1.00 52.00 85 ASP A CA 1
ATOM 709 C C . ASP A 1 85 ? -21.454 -7.762 -10.478 1.00 52.00 85 ASP A C 1
ATOM 711 O O . ASP A 1 85 ? -20.498 -8.487 -10.754 1.00 52.00 85 ASP A O 1
ATOM 715 N N . SER A 1 86 ? -22.147 -7.900 -9.350 1.00 49.16 86 SER A N 1
ATOM 716 C CA . SER A 1 86 ? -22.335 -9.197 -8.691 1.00 49.16 86 SER A CA 1
ATOM 717 C C . SER A 1 86 ? -23.517 -9.131 -7.723 1.00 49.16 86 SER A C 1
ATOM 719 O O . SER A 1 86 ? -23.363 -9.303 -6.519 1.00 49.16 86 SER A O 1
ATOM 721 N N . SER A 1 87 ? -24.710 -8.872 -8.273 1.00 43.53 87 SER A N 1
ATOM 722 C CA . SER A 1 87 ? -25.880 -9.649 -7.856 1.00 43.53 87 SER A CA 1
ATOM 723 C C . SER A 1 87 ? -25.706 -11.057 -8.424 1.00 43.53 87 SER A C 1
ATOM 725 O O . SER A 1 87 ? -25.668 -11.235 -9.643 1.00 43.53 87 SER A O 1
ATOM 727 N N . HIS A 1 88 ? -25.540 -12.029 -7.540 1.00 40.38 88 HIS A N 1
ATOM 728 C CA . HIS A 1 88 ? -26.019 -13.398 -7.697 1.00 40.38 88 HIS A CA 1
ATOM 729 C C . HIS A 1 88 ? -26.727 -13.745 -6.393 1.00 40.38 88 HIS A C 1
ATOM 731 O O . HIS A 1 88 ? -26.174 -13.375 -5.332 1.00 40.38 88 HIS A O 1
#

InterPro domains:
  IPR003213 Cytochrome c oxidase, subunit VIb [PIRSF000278] (7-77)
  IPR003213 Cytochrome c oxidase, subunit VIb [PTHR11387] (9-79)
  IPR036549 Cytochrome c oxidase subunit 6B/Cytochrome c oxidase assembly factor 6-like superfamily [G3DSA:1.10.10.140] (5-82)
  IPR036549 Cytochrome c oxidase subunit 6B/Cytochrome c oxidase assembly factor 6-like superfamily [SSF47694] (8-78)
  IPR048280 Cytochrome oxidase c subunit VIb-like [PF02297] (17-77)

Organism: NCBI:txid1555241

Foldseek 3Di:
DDPDPDPPDDDAQDDDPVCNDPPCVCVLVVLLLQLVVCCVVPNPPPVVSVSSVRHNVRPPDPVVVVVQVVCVVVLNNVSPNPPPDDDD